Protein AF-A0A0L0UP18-F1 (afdb_monomer_lite)

Organism: NCBI:txid1165861

Sequence (176 aa):
MARGHYQLASKDLEEAISRFDPVMTKKNRSTLITRVFRLVRCYLALLDGPRARSALSKLGAQFSSDEPDSSEHKTLCSRVKFLIATEESIKHSRLTDRNWQMAFQSIQLMEREIIGWGPKFNLALLPGLWTCWKVESLAHLGKTVEAEEVLDQCSKSADFTMQYVLFITQTRFQLL

Secondary structure (DSSP, 8-state):
--HHHHHHHHHHHHHHHHT--SS--HHHHHHHHHHHHHHHHHHHHTT-HHHHHHHHHTTGGG--TTSTTHHHHHHHHHHHHHHHHHHHHHHHHHHTS--HHHHHHHHHHHHHHHHTTSS---TTS-TTTHHHHHHHHHHHTT-HHHHHHHHHHHHT-TT--HHHHHHHHHHHHHH-

Foldseek 3Di:
DDLVVLVVLLVVLVVVLVPQDPDDDPVSLVVLVVSLLSNLLSCVQLLNLVVSVVSLCSCPPSDDCPPPCVVVNVVSVVSSVLSVVLVVQLCCCVPPVVPLVSNLVSLVVNLVVSVPVPDDDPSLDRHDCSLVSNLVSCLSVVVNVVSVVSVVVQVPDPPRDPVVVVSVVVSVVVSD

pLDDT: mean 83.56, std 13.47, range [47.16, 97.69]

Structure (mmCIF, N/CA/C/O backbone):
data_AF-A0A0L0UP18-F1
#
_entry.id   AF-A0A0L0UP18-F1
#
loop_
_atom_site.group_PDB
_atom_site.id
_atom_site.type_symbol
_atom_site.label_atom_id
_atom_site.label_alt_id
_atom_site.label_comp_id
_atom_site.label_asym_id
_atom_site.label_entity_id
_atom_site.label_seq_id
_atom_site.pdbx_PDB_ins_code
_atom_site.Cartn_x
_atom_site.Cartn_y
_atom_site.Cartn_z
_atom_site.occupancy
_atom_site.B_iso_or_equiv
_atom_site.auth_seq_id
_atom_site.auth_comp_id
_atom_site.auth_asym_id
_atom_site.auth_atom_id
_atom_site.pdbx_PDB_model_num
ATOM 1 N N . MET A 1 1 ? -7.329 0.562 -12.241 1.00 57.19 1 MET A N 1
ATOM 2 C CA . MET A 1 1 ? -7.137 -0.902 -12.259 1.00 57.19 1 MET A CA 1
ATOM 3 C C . MET A 1 1 ? -7.648 -1.443 -10.938 1.00 57.19 1 MET A C 1
ATOM 5 O O . MET A 1 1 ? -7.425 -0.792 -9.927 1.00 57.19 1 MET A O 1
ATOM 9 N N . ALA A 1 2 ? -8.370 -2.562 -10.947 1.00 67.88 2 ALA A N 1
ATOM 10 C CA . ALA A 1 2 ? -8.762 -3.252 -9.716 1.00 67.88 2 ALA A CA 1
ATOM 11 C C . ALA A 1 2 ? -7.555 -3.956 -9.063 1.00 67.88 2 ALA A C 1
ATOM 13 O O . ALA A 1 2 ? -6.548 -4.214 -9.729 1.00 67.88 2 ALA A O 1
ATOM 14 N N . ARG A 1 3 ? -7.660 -4.280 -7.769 1.00 70.06 3 ARG A N 1
ATOM 15 C CA . ARG A 1 3 ? -6.595 -4.884 -6.946 1.00 70.06 3 ARG A CA 1
ATOM 16 C C . ARG A 1 3 ? -5.975 -6.136 -7.581 1.00 70.06 3 ARG A C 1
ATOM 18 O O . ARG A 1 3 ? -4.750 -6.235 -7.640 1.00 70.06 3 ARG A O 1
ATOM 25 N N . GLY A 1 4 ? -6.799 -7.036 -8.122 1.00 73.81 4 GLY A N 1
ATOM 26 C CA . GLY A 1 4 ? -6.336 -8.253 -8.801 1.00 73.81 4 GLY A C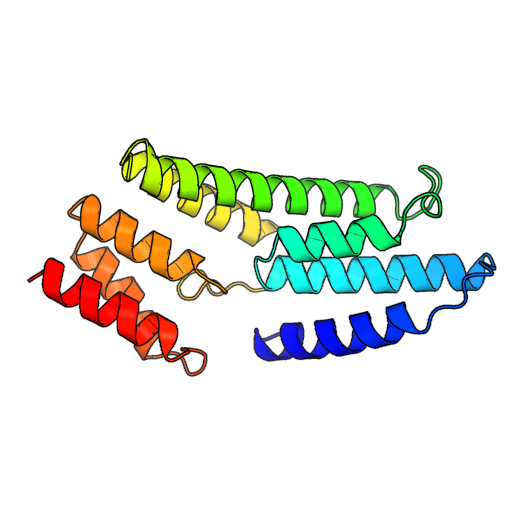A 1
ATOM 27 C C . GLY A 1 4 ? -5.418 -7.985 -10.002 1.00 73.81 4 GLY A C 1
ATOM 28 O O . GLY A 1 4 ? -4.446 -8.708 -10.214 1.00 73.81 4 GLY A O 1
ATOM 29 N N . HIS A 1 5 ? -5.633 -6.887 -10.735 1.00 82.81 5 HIS A N 1
ATOM 30 C CA . HIS A 1 5 ? -4.759 -6.515 -11.852 1.00 82.81 5 HIS A CA 1
ATOM 31 C C . HIS A 1 5 ? -3.377 -6.051 -11.383 1.00 82.81 5 HIS A C 1
ATOM 33 O O . HIS A 1 5 ? -2.390 -6.349 -12.047 1.00 82.81 5 HIS 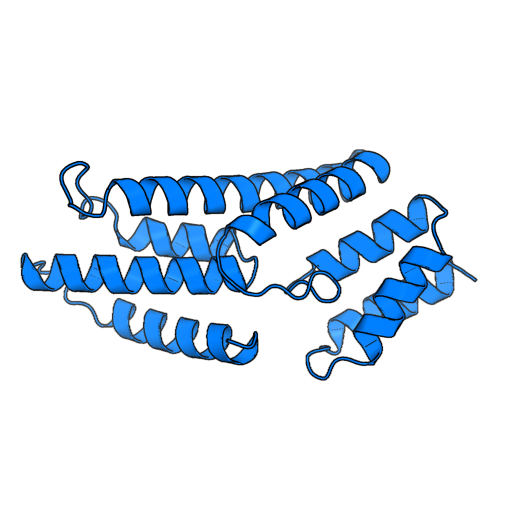A O 1
ATOM 39 N N . TYR A 1 6 ? -3.282 -5.365 -10.238 1.00 86.50 6 TYR A N 1
ATOM 40 C CA . TYR A 1 6 ? -1.985 -4.985 -9.669 1.00 86.50 6 TYR A CA 1
ATOM 41 C C . TYR A 1 6 ? -1.204 -6.200 -9.166 1.00 86.50 6 TYR A C 1
ATOM 43 O O . TYR A 1 6 ? 0.014 -6.243 -9.320 1.00 86.50 6 TYR A O 1
ATOM 51 N N . GLN A 1 7 ? -1.888 -7.204 -8.607 1.00 87.06 7 GLN A N 1
ATOM 52 C CA . GLN A 1 7 ? -1.247 -8.453 -8.190 1.00 87.06 7 GLN A CA 1
ATOM 53 C C . GLN A 1 7 ? -0.690 -9.223 -9.388 1.00 87.06 7 GLN A C 1
ATOM 55 O O . GLN A 1 7 ? 0.475 -9.615 -9.359 1.00 87.06 7 GLN A O 1
ATOM 60 N N . LEU A 1 8 ? -1.483 -9.397 -10.448 1.00 89.31 8 LEU A N 1
ATOM 61 C CA . LEU A 1 8 ? -1.020 -10.055 -11.670 1.00 89.31 8 LEU A CA 1
ATOM 62 C C . LEU A 1 8 ? 0.155 -9.291 -12.297 1.00 89.31 8 LEU A C 1
ATOM 64 O O . LEU A 1 8 ? 1.225 -9.861 -12.484 1.00 89.31 8 LEU A O 1
ATOM 68 N N . ALA A 1 9 ? 0.001 -7.977 -12.488 1.00 90.94 9 ALA A N 1
ATOM 69 C CA . ALA A 1 9 ? 1.050 -7.134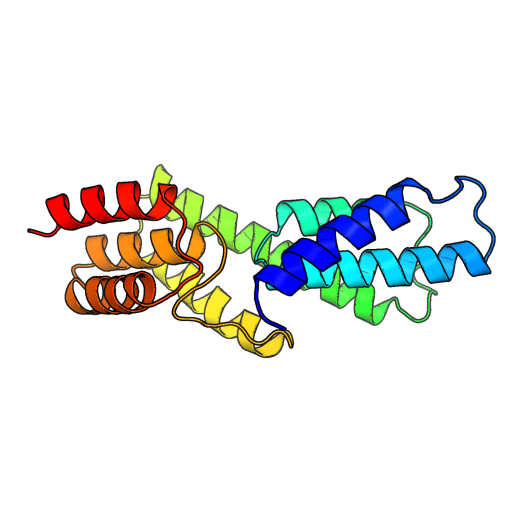 -13.054 1.00 90.94 9 ALA A CA 1
ATOM 70 C C . ALA A 1 9 ? 2.345 -7.165 -12.227 1.00 90.94 9 ALA A C 1
ATOM 72 O O . ALA A 1 9 ? 3.432 -7.158 -12.800 1.00 90.94 9 ALA A O 1
ATOM 73 N N . SER A 1 10 ? 2.255 -7.217 -10.890 1.00 93.31 10 SER A N 1
ATOM 74 C CA . SER A 1 10 ? 3.447 -7.336 -10.043 1.00 93.31 10 SER A CA 1
ATOM 75 C C . SER A 1 10 ? 4.208 -8.638 -10.293 1.00 93.31 10 SER A C 1
ATOM 77 O O . SER A 1 10 ? 5.427 -8.587 -10.422 1.00 93.31 10 SER A O 1
ATOM 79 N N . LYS A 1 11 ? 3.511 -9.771 -10.457 1.00 93.94 11 LYS A N 1
ATOM 80 C CA . LYS A 1 11 ? 4.141 -11.072 -10.737 1.00 93.94 11 LYS A CA 1
ATOM 81 C C . LYS A 1 11 ? 4.843 -11.075 -12.092 1.00 93.94 11 LYS A C 1
ATOM 83 O O . LYS A 1 11 ? 6.017 -11.429 -12.166 1.00 93.94 11 LYS A O 1
ATOM 88 N N . ASP A 1 12 ? 4.159 -10.595 -13.131 1.00 93.44 12 ASP A N 1
ATOM 89 C CA . ASP A 1 12 ? 4.722 -10.510 -14.483 1.00 93.44 12 ASP A CA 1
ATOM 90 C C . ASP A 1 12 ? 5.973 -9.616 -14.509 1.00 93.44 12 ASP A C 1
ATOM 92 O O . ASP A 1 12 ? 6.980 -9.930 -15.147 1.00 93.44 12 ASP A O 1
ATOM 96 N N . LEU A 1 13 ? 5.937 -8.492 -13.782 1.00 94.56 13 LEU A N 1
ATOM 97 C CA . LEU A 1 13 ? 7.074 -7.581 -13.665 1.00 94.56 13 LEU A CA 1
ATOM 98 C C . LEU A 1 13 ? 8.232 -8.196 -12.877 1.00 94.56 13 LEU A C 1
ATOM 100 O O . LEU A 1 13 ? 9.384 -8.004 -13.263 1.00 94.56 13 LEU A O 1
ATOM 104 N N . GLU A 1 14 ? 7.963 -8.927 -11.797 1.00 94.44 14 GLU A N 1
ATOM 105 C CA . GLU A 1 14 ? 8.999 -9.631 -11.039 1.00 94.44 14 GLU A CA 1
ATOM 106 C C . GLU A 1 14 ? 9.718 -10.670 -11.885 1.00 94.44 14 GLU A C 1
ATOM 108 O O . GLU A 1 14 ? 10.952 -10.681 -11.911 1.00 94.44 14 GLU A O 1
ATOM 113 N N . GLU A 1 15 ? 8.964 -11.478 -12.625 1.00 93.19 15 GLU A N 1
ATOM 114 C CA . GLU A 1 15 ? 9.519 -12.453 -13.553 1.00 93.19 15 GLU A CA 1
ATOM 115 C C . GLU A 1 15 ? 10.350 -11.756 -14.640 1.00 93.19 15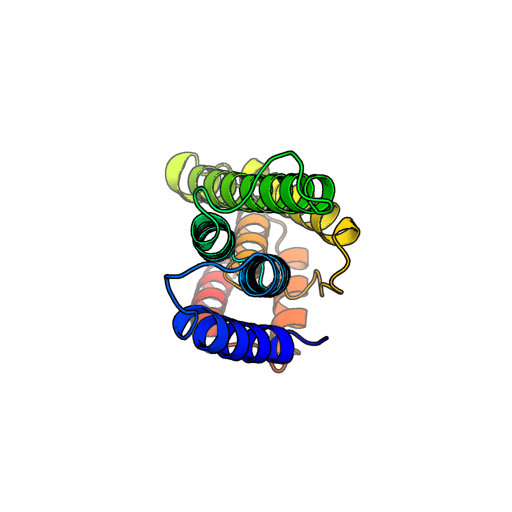 GLU A C 1
ATOM 117 O O . GLU A 1 15 ? 11.511 -12.106 -14.867 1.00 93.19 15 GLU A O 1
ATOM 122 N N . ALA A 1 16 ? 9.817 -10.695 -15.251 1.00 90.81 16 ALA A N 1
ATOM 123 C CA . ALA A 1 16 ? 10.516 -9.937 -16.283 1.00 90.81 16 ALA A CA 1
ATOM 124 C C . ALA A 1 16 ? 11.793 -9.234 -15.783 1.00 90.81 16 ALA A C 1
ATOM 126 O O . ALA A 1 16 ? 12.710 -9.010 -16.576 1.00 90.81 16 ALA A O 1
ATOM 127 N N . ILE A 1 17 ? 11.855 -8.851 -14.504 1.00 91.00 17 ILE A N 1
ATOM 128 C CA . ILE A 1 17 ? 13.049 -8.273 -13.867 1.00 91.00 17 ILE A CA 1
ATOM 129 C C . ILE A 1 17 ? 14.048 -9.371 -13.479 1.00 91.00 17 ILE A C 1
ATOM 131 O O . ILE A 1 17 ? 15.249 -9.149 -13.567 1.00 91.00 17 ILE A O 1
ATOM 135 N N . SER A 1 18 ? 13.589 -10.560 -13.081 1.00 88.00 18 SER A N 1
ATOM 136 C CA . SER A 1 18 ? 14.484 -11.674 -12.724 1.00 88.00 18 SER A CA 1
ATOM 137 C C . SER A 1 18 ? 15.307 -12.194 -13.908 1.00 88.00 18 SER A C 1
ATOM 139 O O . SER A 1 18 ? 16.421 -12.672 -13.728 1.00 88.00 18 SER A O 1
ATOM 141 N N . ARG A 1 19 ? 14.776 -12.055 -15.128 1.00 85.31 19 ARG A N 1
ATOM 142 C CA . ARG A 1 19 ? 15.408 -12.490 -16.383 1.00 85.31 19 ARG A CA 1
ATOM 143 C C . ARG A 1 19 ? 16.372 -11.456 -16.978 1.00 85.31 19 ARG A C 1
ATOM 145 O O . ARG A 1 19 ? 16.799 -11.607 -18.120 1.00 85.31 19 ARG A O 1
ATOM 152 N N . PHE A 1 20 ? 16.637 -10.360 -16.272 1.00 78.75 20 PHE A N 1
ATOM 153 C CA . PHE A 1 20 ? 17.453 -9.272 -16.794 1.00 78.75 20 PHE A CA 1
ATOM 154 C C . PHE A 1 20 ? 18.947 -9.620 -16.713 1.00 78.75 20 PHE A C 1
ATOM 156 O O . PHE A 1 20 ? 19.427 -10.053 -15.669 1.00 78.75 20 PHE A O 1
ATOM 163 N N . ASP A 1 21 ? 19.667 -9.441 -17.822 1.00 67.88 21 ASP A N 1
ATOM 164 C CA . ASP A 1 21 ? 21.096 -9.758 -17.935 1.00 67.88 21 ASP A CA 1
ATOM 165 C C . ASP A 1 21 ? 21.928 -8.874 -16.981 1.00 67.88 21 ASP A C 1
ATOM 167 O O . ASP A 1 21 ? 21.712 -7.660 -16.964 1.00 67.88 21 ASP A O 1
ATOM 171 N N . PRO A 1 22 ? 22.874 -9.419 -16.193 1.00 64.19 22 PRO A N 1
ATOM 172 C CA . PRO A 1 22 ? 23.792 -8.620 -15.377 1.00 64.19 22 PRO A CA 1
ATOM 173 C C . PRO A 1 22 ? 24.656 -7.631 -16.185 1.00 64.19 22 PRO A C 1
ATOM 175 O O . PRO A 1 22 ? 25.103 -6.623 -15.630 1.00 64.19 22 PRO A O 1
ATOM 178 N N . VAL A 1 23 ? 24.879 -7.858 -17.486 1.00 68.31 23 VAL A N 1
ATOM 179 C CA . VAL A 1 23 ? 25.634 -6.941 -18.353 1.00 68.31 23 VAL A CA 1
ATOM 180 C C . VAL A 1 23 ? 24.732 -5.793 -18.832 1.00 68.31 23 VAL A C 1
ATOM 182 O O . VAL A 1 23 ? 23.959 -5.892 -19.790 1.00 68.31 23 VAL A O 1
ATOM 185 N N . MET A 1 24 ? 24.828 -4.654 -18.143 1.00 69.38 24 MET A N 1
ATOM 186 C CA . MET A 1 24 ? 23.988 -3.477 -18.386 1.00 69.38 24 MET A CA 1
ATOM 187 C C . MET A 1 24 ? 24.455 -2.621 -19.566 1.00 69.38 24 MET A C 1
ATOM 189 O O . MET A 1 24 ? 25.340 -1.777 -19.447 1.00 69.38 24 MET A O 1
ATOM 193 N N . THR A 1 25 ? 23.765 -2.746 -20.701 1.00 76.56 25 THR A N 1
ATOM 194 C CA . THR A 1 25 ? 23.785 -1.707 -21.742 1.00 76.56 25 THR A CA 1
ATOM 195 C C . THR A 1 25 ? 22.908 -0.515 -21.333 1.00 76.56 25 THR A C 1
ATOM 197 O O . THR A 1 25 ? 21.947 -0.668 -20.576 1.00 76.56 25 THR A O 1
ATOM 200 N N . LYS A 1 26 ? 23.166 0.683 -21.880 1.00 73.56 26 LYS A N 1
ATOM 201 C CA . LYS A 1 26 ? 22.359 1.894 -21.603 1.00 73.56 26 LYS A CA 1
ATOM 202 C C . LYS A 1 26 ? 20.858 1.687 -21.883 1.00 73.56 26 LYS A C 1
ATOM 204 O O . LYS A 1 26 ? 20.013 2.155 -21.124 1.00 73.56 26 LYS A O 1
ATOM 209 N N . LYS A 1 27 ? 20.520 0.943 -22.946 1.00 76.00 27 LYS A N 1
ATOM 210 C CA . LYS A 1 27 ? 19.132 0.607 -23.318 1.00 76.00 27 LYS A CA 1
ATOM 211 C C . LYS A 1 27 ? 18.491 -0.377 -22.333 1.00 76.00 27 LYS A C 1
ATOM 213 O O . LYS A 1 27 ? 17.334 -0.198 -21.945 1.00 76.00 27 LYS A O 1
ATOM 218 N N . ASN A 1 28 ? 19.247 -1.386 -21.900 1.00 81.62 28 ASN A N 1
ATOM 219 C CA . ASN A 1 28 ? 18.783 -2.351 -20.906 1.00 81.62 28 ASN A CA 1
ATOM 220 C C . ASN A 1 28 ? 18.540 -1.649 -19.559 1.00 81.62 28 ASN A C 1
ATOM 222 O O . ASN A 1 28 ? 17.486 -1.843 -18.958 1.00 81.62 28 ASN A O 1
ATOM 226 N N . ARG A 1 29 ? 19.424 -0.730 -19.153 1.00 83.88 29 ARG A N 1
ATOM 227 C CA . ARG A 1 29 ? 19.287 0.055 -17.916 1.00 83.88 29 ARG A CA 1
ATOM 228 C C . ARG A 1 29 ? 17.986 0.858 -17.850 1.00 83.88 29 ARG A C 1
ATOM 230 O O . ARG A 1 29 ? 17.241 0.723 -16.886 1.00 83.88 29 ARG A O 1
ATOM 237 N N . SER A 1 30 ? 17.659 1.627 -18.890 1.00 86.06 30 SER A N 1
ATOM 238 C CA . SER A 1 30 ? 16.401 2.398 -18.940 1.00 86.06 30 SER A CA 1
ATOM 239 C C . SER A 1 30 ? 15.156 1.495 -18.871 1.00 86.06 30 SER A C 1
ATOM 241 O O . SER A 1 30 ? 14.185 1.794 -18.169 1.00 86.06 30 SER A O 1
ATOM 243 N N . THR A 1 31 ? 15.206 0.335 -19.533 1.00 88.75 31 THR A N 1
ATOM 244 C CA . THR A 1 31 ? 14.120 -0.655 -19.483 1.00 88.75 31 THR A CA 1
ATOM 245 C C . THR A 1 31 ? 13.961 -1.243 -18.078 1.00 88.75 31 THR A C 1
ATOM 247 O O . THR A 1 31 ? 12.833 -1.393 -17.604 1.00 88.75 31 THR A O 1
ATOM 250 N N . LEU A 1 32 ? 15.069 -1.542 -17.392 1.00 89.06 32 LEU A N 1
ATOM 251 C CA . LEU A 1 32 ? 15.061 -2.010 -16.007 1.00 89.06 32 LEU A CA 1
ATOM 252 C C . LEU A 1 32 ? 14.455 -0.962 -15.069 1.00 89.06 32 LEU A C 1
ATOM 254 O O . LEU A 1 32 ? 13.542 -1.298 -14.320 1.00 89.06 32 LEU A O 1
ATOM 258 N N . ILE A 1 33 ? 14.899 0.298 -15.159 1.00 90.44 33 ILE A N 1
ATOM 259 C CA . ILE A 1 33 ? 14.371 1.423 -14.365 1.00 90.44 33 ILE A CA 1
ATOM 260 C C . ILE A 1 33 ? 12.855 1.518 -14.529 1.00 90.44 33 ILE A C 1
ATOM 262 O O . ILE A 1 33 ? 12.112 1.461 -13.549 1.00 90.44 33 ILE A O 1
ATOM 266 N N . THR A 1 34 ? 12.387 1.538 -15.778 1.00 91.44 34 THR A N 1
ATOM 267 C CA . THR A 1 34 ? 10.956 1.604 -16.094 1.00 91.44 34 THR A CA 1
ATOM 268 C C . THR A 1 34 ? 10.182 0.434 -15.476 1.00 91.44 34 THR A C 1
ATOM 270 O O . THR A 1 34 ? 9.114 0.627 -14.890 1.00 91.44 34 THR A O 1
ATOM 273 N N . ARG A 1 35 ? 10.698 -0.797 -15.593 1.00 93.38 35 ARG A N 1
ATOM 274 C CA . ARG A 1 35 ? 10.047 -1.995 -15.033 1.00 93.38 35 ARG A CA 1
ATOM 275 C C . ARG A 1 35 ? 10.016 -1.961 -13.510 1.00 93.38 35 ARG A C 1
ATOM 277 O O . ARG A 1 35 ? 8.967 -2.239 -12.931 1.00 93.38 35 ARG A O 1
ATOM 284 N N . VAL A 1 36 ? 11.115 -1.577 -12.864 1.00 94.56 36 VAL A N 1
ATOM 285 C CA . VAL A 1 36 ? 11.175 -1.443 -11.404 1.00 94.56 36 VAL A CA 1
ATOM 286 C C . VAL A 1 36 ? 10.197 -0.375 -10.927 1.00 94.56 36 VAL A C 1
ATOM 288 O O . VAL A 1 36 ? 9.425 -0.636 -10.012 1.00 94.56 36 VAL A O 1
ATOM 291 N N . PHE A 1 37 ? 10.134 0.792 -11.568 1.00 94.69 37 PHE A N 1
ATOM 292 C CA . PHE A 1 37 ? 9.200 1.848 -11.169 1.00 94.69 37 PHE A CA 1
ATOM 293 C C . PHE A 1 37 ? 7.740 1.432 -11.329 1.00 94.69 37 PHE A C 1
ATOM 295 O O . PHE A 1 37 ? 6.902 1.762 -10.487 1.00 94.69 37 PHE A O 1
ATOM 302 N N . ARG A 1 38 ? 7.415 0.663 -12.372 1.00 94.25 38 ARG A N 1
ATOM 303 C CA . ARG A 1 38 ? 6.085 0.054 -12.518 1.00 94.25 38 ARG A CA 1
ATOM 304 C C . ARG A 1 38 ? 5.803 -0.961 -11.412 1.00 94.25 38 ARG A C 1
ATOM 306 O O . ARG A 1 38 ? 4.704 -0.948 -10.861 1.00 94.25 38 ARG A O 1
ATOM 313 N N . LEU A 1 39 ? 6.784 -1.786 -11.047 1.00 95.88 39 LEU A N 1
ATOM 314 C CA . LEU A 1 39 ? 6.641 -2.767 -9.970 1.00 95.88 39 LEU A CA 1
ATOM 315 C C . LEU A 1 39 ? 6.413 -2.077 -8.619 1.00 95.88 39 LEU A C 1
ATOM 317 O O . LEU A 1 39 ? 5.490 -2.431 -7.890 1.00 95.88 39 LEU A O 1
ATOM 321 N N . VAL A 1 40 ? 7.189 -1.034 -8.318 1.00 96.06 40 VAL A N 1
ATOM 322 C CA . VAL A 1 40 ? 7.035 -0.227 -7.100 1.00 96.06 40 VAL A CA 1
ATOM 323 C C . VAL A 1 40 ? 5.648 0.408 -7.045 1.00 96.06 40 VAL A C 1
ATOM 325 O O . VAL A 1 40 ? 4.997 0.344 -6.008 1.00 96.06 40 VAL A O 1
ATOM 328 N N . ARG A 1 41 ? 5.139 0.955 -8.156 1.00 94.00 41 ARG A N 1
ATOM 329 C CA . ARG A 1 41 ? 3.761 1.472 -8.218 1.00 94.00 41 ARG A CA 1
ATOM 330 C C . ARG A 1 41 ? 2.710 0.393 -7.968 1.00 94.00 41 ARG A C 1
ATOM 332 O O . ARG A 1 41 ? 1.721 0.686 -7.303 1.00 94.00 41 ARG A O 1
ATOM 339 N N . CYS A 1 42 ? 2.912 -0.830 -8.466 1.00 93.75 42 CYS A N 1
ATOM 340 C CA . CYS A 1 42 ? 2.018 -1.949 -8.156 1.00 93.75 42 CYS A CA 1
ATOM 341 C C . CYS A 1 42 ? 2.020 -2.231 -6.651 1.00 93.75 42 CYS A C 1
ATOM 343 O O . CYS A 1 42 ? 0.954 -2.346 -6.056 1.00 93.75 42 CYS A O 1
ATOM 345 N N . TYR A 1 43 ? 3.191 -2.253 -6.014 1.00 95.12 43 TYR A N 1
ATOM 346 C CA . TYR A 1 43 ? 3.280 -2.459 -4.571 1.00 95.12 43 TYR A CA 1
ATOM 347 C C . TYR A 1 43 ? 2.715 -1.310 -3.738 1.00 95.12 43 TYR A C 1
ATOM 349 O O . TYR A 1 43 ? 2.025 -1.573 -2.759 1.00 95.12 43 TYR A O 1
ATOM 357 N N . LEU A 1 44 ? 2.882 -0.057 -4.163 1.00 93.56 44 LEU A N 1
ATOM 358 C CA . LEU A 1 44 ? 2.205 1.082 -3.536 1.00 93.56 44 LEU A CA 1
ATOM 359 C C . LEU A 1 44 ? 0.678 0.992 -3.690 1.00 93.56 44 LEU A C 1
ATOM 361 O O . LEU A 1 44 ? -0.041 1.274 -2.740 1.00 93.56 44 LEU A O 1
ATOM 365 N N . ALA A 1 45 ? 0.167 0.546 -4.842 1.00 90.69 45 ALA A N 1
ATOM 366 C CA . ALA A 1 45 ? -1.268 0.305 -5.035 1.00 90.69 45 ALA A CA 1
ATOM 367 C C . ALA A 1 45 ? -1.802 -0.859 -4.178 1.00 90.69 45 ALA A C 1
ATOM 369 O O . ALA A 1 45 ? -2.986 -0.904 -3.853 1.00 90.69 45 ALA A O 1
ATOM 370 N N . LEU A 1 46 ? -0.927 -1.791 -3.798 1.00 90.88 46 LEU A N 1
ATOM 371 C CA . LEU A 1 46 ? -1.219 -2.896 -2.885 1.00 90.88 46 LEU A CA 1
ATOM 372 C C . LEU A 1 46 ? -0.916 -2.561 -1.417 1.00 90.88 46 LEU A C 1
ATOM 374 O O . LEU A 1 46 ? -1.040 -3.448 -0.577 1.00 90.88 46 LEU A O 1
ATOM 378 N N . LEU A 1 47 ? -0.524 -1.315 -1.119 1.00 92.88 47 LEU A N 1
ATOM 379 C CA . LEU A 1 47 ? -0.070 -0.856 0.197 1.00 92.88 47 LEU A CA 1
ATOM 380 C C . LEU A 1 47 ? 0.970 -1.789 0.842 1.00 92.88 47 LEU A C 1
ATOM 382 O O . LEU A 1 47 ? 0.935 -2.043 2.045 1.00 92.88 47 LEU A O 1
ATOM 386 N N . ASP A 1 48 ? 1.915 -2.271 0.034 1.00 93.56 48 ASP A N 1
ATOM 387 C CA . ASP A 1 48 ? 3.001 -3.146 0.466 1.00 93.56 48 ASP A CA 1
ATOM 388 C C . ASP A 1 48 ? 4.353 -2.419 0.433 1.00 93.56 48 ASP A C 1
ATOM 390 O O . ASP A 1 48 ? 5.104 -2.460 -0.549 1.00 93.56 48 ASP A O 1
ATOM 394 N N . GLY A 1 49 ? 4.651 -1.714 1.524 1.00 95.06 49 GLY A N 1
ATOM 395 C CA . GLY A 1 49 ? 5.897 -0.965 1.693 1.00 95.06 49 GLY A CA 1
ATOM 396 C C . GLY A 1 49 ? 7.154 -1.841 1.610 1.00 95.06 49 GLY A C 1
ATOM 397 O O . GLY A 1 49 ? 8.068 -1.504 0.849 1.00 95.06 49 GLY A O 1
ATOM 398 N N . PRO A 1 50 ? 7.232 -2.976 2.331 1.00 95.62 50 PRO A N 1
ATOM 399 C CA . PRO A 1 50 ? 8.404 -3.847 2.308 1.00 95.62 50 PRO A CA 1
ATOM 400 C C . PRO A 1 50 ? 8.755 -4.381 0.914 1.00 95.62 50 PRO A C 1
ATOM 402 O O . PRO A 1 50 ? 9.923 -4.298 0.512 1.00 95.62 50 PRO A O 1
ATOM 405 N N . ARG A 1 51 ? 7.774 -4.874 0.143 1.00 96.12 51 ARG A N 1
ATOM 406 C CA . ARG A 1 51 ? 8.029 -5.339 -1.231 1.00 96.12 51 ARG A CA 1
ATOM 407 C C . ARG A 1 51 ? 8.374 -4.190 -2.167 1.00 96.12 51 ARG A C 1
ATOM 409 O O . ARG A 1 51 ? 9.277 -4.338 -2.990 1.00 96.12 51 ARG A O 1
ATOM 416 N N . ALA A 1 52 ? 7.754 -3.021 -2.002 1.00 96.12 52 ALA A N 1
ATOM 417 C CA . ALA A 1 52 ? 8.125 -1.826 -2.757 1.00 96.12 52 ALA A CA 1
ATOM 418 C C . ALA A 1 52 ? 9.586 -1.404 -2.503 1.00 96.12 52 ALA A C 1
ATOM 420 O O . ALA A 1 52 ? 10.318 -1.101 -3.447 1.00 96.12 52 ALA A O 1
ATOM 421 N N . ARG A 1 53 ? 10.048 -1.454 -1.246 1.00 96.62 53 ARG A N 1
ATOM 422 C CA . ARG A 1 53 ? 11.451 -1.194 -0.880 1.00 96.62 53 ARG A CA 1
ATOM 423 C C . ARG A 1 53 ? 12.398 -2.216 -1.500 1.00 96.62 53 ARG A C 1
ATOM 425 O O . ARG A 1 53 ? 13.424 -1.834 -2.058 1.00 96.62 53 ARG A O 1
ATOM 432 N N . SER A 1 54 ? 12.048 -3.501 -1.433 1.00 95.75 54 SER A N 1
ATOM 433 C CA . SER A 1 54 ? 12.835 -4.561 -2.070 1.00 95.75 54 SER A CA 1
ATOM 434 C C . SER A 1 54 ? 12.926 -4.350 -3.585 1.00 95.75 54 SER A C 1
ATOM 436 O O . SER A 1 54 ? 14.014 -4.422 -4.150 1.00 95.75 54 SER A O 1
ATOM 438 N N . ALA A 1 55 ? 11.828 -3.975 -4.246 1.00 95.31 55 ALA A N 1
ATOM 439 C CA . ALA A 1 55 ? 11.840 -3.648 -5.667 1.00 95.31 55 ALA A CA 1
ATOM 440 C C . ALA A 1 55 ? 12.776 -2.467 -5.988 1.00 95.31 55 ALA A C 1
ATOM 442 O O . ALA A 1 55 ? 13.579 -2.588 -6.910 1.00 95.31 55 ALA A O 1
ATOM 443 N N . LEU A 1 56 ? 12.744 -1.376 -5.209 1.00 93.88 56 LEU A N 1
ATOM 444 C CA . LEU A 1 56 ? 13.670 -0.243 -5.379 1.00 93.88 56 LEU A CA 1
ATOM 445 C C . LEU A 1 56 ? 15.140 -0.662 -5.236 1.00 93.88 56 LEU A C 1
ATOM 447 O O . LEU A 1 56 ? 15.978 -0.223 -6.021 1.00 93.88 56 LEU A O 1
ATOM 451 N N . SER A 1 57 ? 15.460 -1.555 -4.292 1.00 91.12 57 SER A N 1
ATOM 452 C CA . SER A 1 57 ? 16.843 -2.026 -4.107 1.00 91.12 57 SER A CA 1
ATOM 453 C C . SER A 1 57 ? 17.414 -2.779 -5.313 1.00 91.12 57 SER A C 1
ATOM 455 O O . SER A 1 57 ? 18.633 -2.827 -5.458 1.00 91.12 57 SER A O 1
ATOM 457 N N . LYS A 1 58 ? 16.566 -3.286 -6.225 1.00 88.56 58 LYS A N 1
ATOM 458 C CA . LYS A 1 58 ? 17.014 -3.944 -7.466 1.00 88.56 58 LYS A CA 1
ATOM 459 C C . LYS A 1 58 ? 17.722 -2.987 -8.427 1.00 88.56 58 LYS A C 1
ATOM 461 O O . LYS A 1 58 ? 18.419 -3.448 -9.324 1.00 88.56 58 LYS A O 1
ATOM 466 N N . LEU A 1 59 ? 17.559 -1.674 -8.253 1.00 87.19 59 LEU A N 1
ATOM 467 C CA . LEU A 1 59 ? 18.304 -0.687 -9.032 1.00 87.19 59 LEU A CA 1
ATOM 468 C C . LEU A 1 59 ? 19.750 -0.540 -8.549 1.00 87.19 59 LEU A C 1
ATOM 470 O O . LEU A 1 59 ? 20.631 -0.318 -9.372 1.00 87.19 59 LEU A O 1
ATOM 474 N N . GLY A 1 60 ? 20.019 -0.704 -7.249 1.00 78.56 60 GLY A N 1
ATOM 475 C CA . GLY A 1 60 ? 21.370 -0.616 -6.683 1.00 78.56 60 GLY A CA 1
ATOM 476 C C . GLY A 1 60 ? 22.168 0.594 -7.194 1.00 78.56 60 GLY A C 1
ATOM 477 O O . GLY A 1 60 ? 21.647 1.702 -7.290 1.00 78.56 60 GLY A O 1
ATOM 478 N N . ALA A 1 61 ? 23.429 0.362 -7.571 1.00 70.94 61 ALA A N 1
ATOM 479 C CA . ALA A 1 61 ? 24.311 1.375 -8.163 1.00 70.94 61 ALA A CA 1
ATOM 480 C C . ALA A 1 61 ? 23.977 1.730 -9.630 1.00 70.94 61 ALA A C 1
ATOM 482 O O . ALA A 1 61 ? 24.622 2.598 -10.212 1.00 70.94 61 ALA A O 1
ATOM 483 N N . GLN A 1 62 ? 22.994 1.066 -10.250 1.00 69.88 62 GLN A N 1
ATOM 484 C CA . GLN A 1 62 ? 22.617 1.307 -11.648 1.00 69.88 62 GLN A CA 1
ATOM 485 C C . GLN A 1 62 ? 21.782 2.579 -11.822 1.00 69.88 62 GLN A C 1
ATOM 487 O O . GLN A 1 62 ? 21.593 3.032 -12.949 1.00 69.88 62 GLN A O 1
ATOM 492 N N . PHE A 1 63 ? 21.266 3.157 -10.736 1.00 76.81 63 PHE A N 1
ATOM 493 C CA . PHE A 1 63 ? 20.508 4.401 -10.783 1.00 76.81 63 PHE A CA 1
ATOM 494 C C . PHE A 1 63 ? 21.400 5.587 -10.408 1.00 76.81 63 PHE A C 1
ATOM 496 O O . PHE A 1 63 ? 21.831 5.705 -9.263 1.00 76.81 63 PHE A O 1
ATOM 503 N N . SER A 1 64 ? 21.666 6.470 -11.373 1.00 74.00 64 SER A N 1
ATOM 504 C CA . SER A 1 64 ? 22.367 7.737 -11.132 1.00 74.00 64 SER A CA 1
ATOM 505 C C . SER A 1 64 ? 21.372 8.861 -10.837 1.00 74.00 64 SER A C 1
ATOM 507 O O . SER A 1 64 ? 20.251 8.862 -11.346 1.00 74.00 64 SER A O 1
ATOM 509 N N . SER A 1 65 ? 21.799 9.862 -10.062 1.00 70.19 65 SER A N 1
ATOM 510 C CA . SER A 1 65 ? 21.044 11.103 -9.845 1.00 70.19 65 SER A CA 1
ATOM 511 C C . SER A 1 65 ? 20.746 11.869 -11.132 1.00 70.19 65 SER A C 1
ATOM 513 O O . SER A 1 65 ? 19.795 12.652 -11.142 1.00 70.19 65 SER A O 1
ATOM 515 N N . ASP A 1 66 ? 21.537 11.620 -12.177 1.00 72.94 66 ASP A N 1
ATOM 516 C CA . ASP A 1 66 ? 21.475 12.301 -13.473 1.00 72.94 66 ASP A CA 1
ATOM 517 C C . ASP A 1 66 ? 20.537 11.595 -14.465 1.00 72.94 66 ASP A C 1
ATOM 519 O O . ASP A 1 66 ? 20.376 12.041 -15.601 1.00 72.94 66 ASP A O 1
ATOM 523 N N . GLU A 1 67 ? 19.918 10.479 -14.060 1.00 77.12 67 GLU A N 1
ATOM 524 C CA . GLU A 1 67 ? 18.870 9.843 -14.855 1.00 77.12 67 GLU A CA 1
ATOM 525 C C . GLU A 1 67 ? 17.654 10.785 -14.966 1.00 77.12 67 GLU A C 1
ATOM 527 O O . GLU A 1 67 ? 17.269 11.422 -13.978 1.00 77.12 67 GLU A O 1
ATOM 532 N N . PRO A 1 68 ? 16.994 10.855 -16.138 1.00 76.81 68 PRO A N 1
ATOM 533 C CA . PRO A 1 68 ? 15.831 11.723 -16.345 1.00 76.81 68 PRO A CA 1
ATOM 534 C C . PRO A 1 68 ? 14.694 11.420 -15.358 1.00 76.81 68 PRO A C 1
ATOM 536 O O . PRO A 1 68 ? 13.933 12.313 -14.990 1.00 76.81 68 PRO A O 1
ATOM 539 N N . ASP A 1 69 ? 14.632 10.185 -14.855 1.00 83.12 69 ASP A N 1
ATOM 540 C CA . ASP A 1 69 ? 13.598 9.728 -13.932 1.00 83.12 69 ASP A CA 1
ATOM 541 C C . ASP A 1 69 ? 13.972 9.928 -12.442 1.00 83.12 69 ASP A C 1
ATOM 543 O O . ASP A 1 69 ? 13.344 9.365 -11.544 1.00 83.12 69 ASP A O 1
ATOM 547 N N . SER A 1 70 ? 15.002 10.730 -12.143 1.00 85.75 70 SER A N 1
ATOM 548 C CA . SER A 1 70 ? 15.483 11.027 -10.779 1.00 85.75 70 SER A CA 1
ATOM 549 C C . SER A 1 70 ? 14.412 11.650 -9.874 1.00 85.75 70 SER A C 1
ATOM 551 O O . SER A 1 70 ? 14.325 11.323 -8.685 1.00 85.75 70 SER A O 1
ATOM 553 N N . SER A 1 71 ? 13.545 12.507 -10.421 1.00 89.25 71 SER A N 1
ATOM 554 C CA . SER A 1 71 ? 12.411 13.083 -9.683 1.00 89.25 71 SER A CA 1
ATOM 555 C C . SER A 1 71 ? 11.391 12.010 -9.297 1.00 89.25 71 SER A C 1
ATOM 557 O O . SER A 1 71 ? 11.004 11.913 -8.132 1.00 89.25 71 SER A O 1
ATOM 559 N N . GLU A 1 72 ? 11.027 11.148 -10.246 1.00 91.81 72 GLU A N 1
ATOM 560 C CA . GLU A 1 72 ? 10.125 10.024 -10.022 1.00 91.81 72 GLU A CA 1
ATOM 561 C C . GLU A 1 72 ? 10.695 9.049 -8.989 1.00 91.81 72 GLU A C 1
ATOM 563 O O . GLU A 1 72 ? 9.989 8.648 -8.063 1.00 91.81 72 GLU A O 1
ATOM 568 N N . HIS A 1 73 ? 11.986 8.728 -9.083 1.00 92.19 73 HIS A N 1
ATOM 569 C CA . HIS A 1 73 ? 12.672 7.895 -8.102 1.00 92.19 73 HIS A CA 1
ATOM 570 C C . HIS A 1 73 ? 12.554 8.457 -6.685 1.00 92.19 73 HIS A C 1
ATOM 572 O O . HIS A 1 73 ? 12.212 7.723 -5.755 1.00 92.19 73 HIS A O 1
ATOM 578 N N . LYS A 1 74 ? 12.800 9.765 -6.514 1.00 92.94 74 LYS A N 1
ATOM 579 C CA . LYS A 1 74 ? 12.671 10.449 -5.219 1.00 92.94 74 LYS A CA 1
ATOM 580 C C . LYS A 1 74 ? 11.242 10.354 -4.687 1.00 92.94 74 LYS A C 1
ATOM 582 O O . LYS A 1 74 ? 11.065 10.033 -3.512 1.00 92.94 74 LYS A O 1
ATOM 587 N N . THR A 1 75 ? 10.238 10.566 -5.539 1.00 94.81 75 THR A N 1
ATOM 588 C CA . THR A 1 75 ? 8.822 10.427 -5.170 1.00 94.81 75 THR A CA 1
ATOM 589 C C . THR A 1 75 ? 8.461 8.994 -4.779 1.00 94.81 75 THR A C 1
ATOM 591 O O . THR A 1 75 ? 7.758 8.780 -3.794 1.00 94.81 75 THR A O 1
ATOM 594 N N . LEU A 1 76 ? 8.937 7.987 -5.512 1.00 95.31 76 LEU A N 1
ATOM 595 C CA . LEU A 1 76 ? 8.693 6.587 -5.164 1.00 95.31 76 LEU A CA 1
ATOM 596 C C . LEU A 1 76 ? 9.371 6.228 -3.837 1.00 95.31 76 LEU A C 1
ATOM 598 O O . LEU A 1 76 ? 8.738 5.627 -2.971 1.00 95.31 76 LEU A O 1
ATOM 602 N N . CYS A 1 77 ? 10.615 6.661 -3.631 1.00 94.88 77 CYS A N 1
ATOM 603 C CA . CYS A 1 77 ? 11.334 6.463 -2.375 1.00 94.88 77 CYS A CA 1
ATOM 604 C C . CYS A 1 77 ? 10.611 7.097 -1.181 1.00 94.88 77 CYS A C 1
ATOM 606 O O . CYS A 1 77 ? 10.514 6.463 -0.131 1.00 94.88 77 CYS A O 1
ATOM 608 N N . SER A 1 78 ? 10.106 8.329 -1.314 1.00 96.44 78 SER A N 1
ATOM 609 C CA . SER A 1 78 ? 9.400 9.006 -0.220 1.00 96.44 78 SER A CA 1
ATOM 610 C C . SER A 1 78 ? 8.091 8.305 0.134 1.00 96.44 78 SER A C 1
ATOM 612 O O . SER A 1 78 ? 7.845 8.058 1.312 1.00 96.44 78 SER A O 1
ATOM 614 N N . ARG A 1 79 ? 7.301 7.888 -0.864 1.00 97.00 79 ARG A N 1
ATOM 615 C CA . ARG A 1 79 ? 6.053 7.133 -0.652 1.00 97.00 79 ARG A CA 1
ATOM 616 C C . ARG A 1 79 ? 6.295 5.783 0.017 1.00 97.00 79 ARG A C 1
ATOM 618 O O . ARG A 1 79 ? 5.572 5.420 0.939 1.00 97.00 79 ARG A O 1
ATOM 625 N N . VAL A 1 80 ? 7.334 5.057 -0.403 1.00 97.50 80 VAL A N 1
ATOM 626 C CA . VAL A 1 80 ? 7.717 3.780 0.223 1.00 97.50 80 VAL A CA 1
ATOM 627 C C . VAL A 1 80 ? 8.151 3.983 1.675 1.00 97.50 80 VAL A C 1
ATOM 629 O O . VAL A 1 80 ? 7.706 3.242 2.547 1.00 97.50 80 VAL A O 1
ATOM 632 N N . LYS A 1 81 ? 8.984 4.996 1.952 1.00 97.69 81 LYS A N 1
ATOM 633 C CA . LYS A 1 81 ? 9.405 5.332 3.323 1.00 97.69 81 LYS A CA 1
ATOM 634 C C . LYS A 1 81 ? 8.218 5.705 4.204 1.00 97.69 81 LYS A C 1
ATOM 636 O O . LYS A 1 81 ? 8.128 5.198 5.315 1.00 97.69 81 LYS A O 1
ATOM 641 N N . PHE A 1 82 ? 7.321 6.549 3.696 1.00 97.44 82 PHE A N 1
ATOM 642 C CA . PHE A 1 82 ? 6.100 6.937 4.393 1.00 97.44 82 PHE A CA 1
ATOM 643 C C . PHE A 1 82 ? 5.273 5.705 4.766 1.00 97.44 82 PHE A C 1
ATOM 645 O O . PHE A 1 82 ? 4.991 5.498 5.938 1.00 97.44 82 PHE A O 1
ATOM 652 N N . LEU A 1 83 ? 4.976 4.839 3.793 1.00 95.88 83 LEU A N 1
ATOM 653 C CA . LEU A 1 83 ? 4.145 3.659 4.015 1.00 95.88 83 LEU A CA 1
ATOM 654 C C . LEU A 1 83 ? 4.730 2.713 5.077 1.00 95.88 83 LEU A C 1
ATOM 656 O O . LEU A 1 83 ? 3.996 2.247 5.945 1.00 95.88 83 LEU A O 1
ATOM 660 N N . ILE A 1 84 ? 6.044 2.465 5.030 1.00 97.06 84 ILE A N 1
ATOM 661 C CA . ILE A 1 84 ? 6.740 1.631 6.024 1.00 97.06 84 ILE A CA 1
ATOM 662 C C . ILE A 1 84 ? 6.680 2.278 7.411 1.00 97.06 84 ILE A C 1
ATOM 664 O O . ILE A 1 84 ? 6.301 1.612 8.369 1.00 97.06 84 ILE A O 1
ATOM 668 N N . ALA A 1 85 ? 7.007 3.568 7.517 1.00 97.31 85 ALA A N 1
ATOM 669 C CA . ALA A 1 85 ? 7.002 4.275 8.796 1.00 97.31 85 ALA A CA 1
ATOM 670 C C . ALA A 1 85 ? 5.599 4.314 9.421 1.00 97.31 85 ALA A C 1
ATOM 672 O O . ALA A 1 85 ? 5.448 4.122 10.626 1.00 97.31 85 ALA A O 1
ATOM 673 N N . THR A 1 86 ? 4.558 4.513 8.608 1.00 96.75 86 THR A N 1
ATOM 674 C CA . THR A 1 86 ? 3.170 4.468 9.076 1.00 96.75 86 THR A CA 1
ATOM 675 C C . THR A 1 86 ? 2.779 3.065 9.539 1.00 96.75 86 THR A C 1
ATOM 677 O O . THR A 1 86 ? 2.179 2.928 10.602 1.00 96.75 86 THR A O 1
ATOM 680 N N . GLU A 1 87 ? 3.144 2.017 8.794 1.00 95.38 87 GLU A N 1
ATOM 681 C CA . GLU A 1 87 ? 2.885 0.630 9.196 1.00 95.38 87 GLU A CA 1
ATOM 682 C C . GLU A 1 87 ? 3.569 0.288 10.532 1.00 95.38 87 GLU A C 1
ATOM 684 O O . GLU A 1 87 ? 2.950 -0.304 11.420 1.00 95.38 87 GLU A O 1
ATOM 689 N N . GLU A 1 88 ? 4.832 0.683 10.697 1.00 95.19 88 GLU A N 1
ATOM 690 C CA . GLU A 1 88 ? 5.599 0.493 11.932 1.00 95.19 88 GLU A CA 1
ATOM 691 C C . GLU A 1 88 ? 4.989 1.268 13.104 1.00 95.19 88 GLU A C 1
ATOM 693 O O . GLU A 1 88 ? 4.818 0.699 14.183 1.00 95.19 88 GLU A O 1
ATOM 698 N N . SER A 1 89 ? 4.585 2.523 12.887 1.00 95.19 89 SER A N 1
ATOM 699 C CA . SER A 1 89 ? 3.922 3.344 13.904 1.00 95.19 89 SER A CA 1
ATOM 700 C C . SER A 1 89 ? 2.606 2.720 14.366 1.00 95.19 89 SER A C 1
ATOM 702 O O . SER A 1 89 ? 2.386 2.591 15.569 1.00 95.19 89 SER A O 1
ATOM 704 N N . ILE A 1 90 ? 1.769 2.241 13.440 1.00 94.56 90 ILE A N 1
ATOM 705 C CA . ILE A 1 90 ? 0.513 1.557 13.776 1.00 94.56 90 ILE A CA 1
ATOM 706 C C . ILE A 1 90 ? 0.789 0.292 14.586 1.00 94.56 90 ILE A C 1
ATOM 708 O O . ILE A 1 90 ? 0.140 0.062 15.607 1.00 94.56 90 ILE A O 1
ATOM 712 N N . LYS A 1 91 ? 1.750 -0.537 14.160 1.00 93.81 91 LYS A N 1
ATOM 713 C CA . LYS A 1 91 ? 2.119 -1.755 14.895 1.00 93.81 91 LYS A CA 1
ATOM 714 C C . LYS A 1 91 ? 2.611 -1.429 16.301 1.00 93.81 91 LYS A C 1
ATOM 716 O O . LYS A 1 91 ? 2.162 -2.075 17.241 1.00 93.81 91 LYS A O 1
ATOM 721 N N . HIS A 1 92 ? 3.480 -0.433 16.450 1.00 93.38 92 HIS A N 1
ATOM 722 C CA . HIS A 1 92 ? 4.010 -0.030 17.749 1.00 93.38 92 HIS A CA 1
ATOM 723 C C . HIS A 1 92 ? 2.905 0.487 18.676 1.00 93.38 92 HIS A C 1
ATOM 725 O O . HIS A 1 92 ? 2.758 -0.008 19.792 1.00 93.38 92 HIS A O 1
ATOM 731 N N . SER A 1 93 ? 2.057 1.397 18.189 1.00 93.94 93 SER A N 1
ATOM 732 C CA . SER A 1 93 ? 0.953 1.941 18.981 1.00 93.94 93 SER A CA 1
ATOM 733 C C . SER A 1 93 ? -0.064 0.871 19.386 1.00 93.94 93 SER A C 1
ATOM 735 O O . SER A 1 93 ? -0.559 0.909 20.508 1.00 93.94 93 SER A O 1
ATOM 737 N N . ARG A 1 94 ? -0.357 -0.107 18.516 1.00 92.88 94 ARG A N 1
ATOM 738 C CA . ARG A 1 94 ? -1.286 -1.213 18.818 1.00 92.88 94 ARG A CA 1
ATOM 739 C C . ARG A 1 94 ? -0.698 -2.228 19.799 1.00 92.88 94 ARG A C 1
ATOM 741 O O . ARG A 1 94 ? -1.371 -2.626 20.745 1.00 92.88 94 ARG A O 1
ATOM 748 N N . LEU A 1 95 ? 0.536 -2.672 19.562 1.00 90.44 95 LEU A N 1
ATOM 749 C CA . LEU A 1 95 ? 1.126 -3.814 20.268 1.00 90.44 95 LEU A CA 1
ATOM 750 C C . LEU A 1 95 ? 1.857 -3.421 21.554 1.00 90.44 95 LEU A C 1
ATOM 752 O O . LEU A 1 95 ? 1.820 -4.181 22.520 1.00 90.44 95 LEU A O 1
ATOM 756 N N . THR A 1 96 ? 2.509 -2.259 21.566 1.00 87.00 96 THR A N 1
ATOM 757 C CA . THR A 1 96 ? 3.353 -1.816 22.681 1.00 87.00 96 THR A CA 1
ATOM 758 C C . THR A 1 96 ? 2.600 -0.837 23.570 1.00 87.00 96 THR A C 1
ATOM 760 O O . THR A 1 96 ? 2.330 -1.138 24.729 1.00 87.00 96 THR A O 1
ATOM 763 N N . ASP A 1 97 ? 2.200 0.308 23.013 1.00 85.50 97 ASP A N 1
ATOM 764 C CA . ASP A 1 97 ? 1.654 1.414 23.812 1.00 85.50 97 ASP A CA 1
ATOM 765 C C . ASP A 1 97 ? 0.176 1.222 24.162 1.00 85.50 97 ASP A C 1
ATOM 767 O O . ASP A 1 97 ? -0.358 1.910 25.032 1.00 85.50 97 ASP A O 1
ATOM 771 N N . ARG A 1 98 ? -0.510 0.331 23.431 1.00 89.75 98 ARG A N 1
ATOM 772 C CA . ARG A 1 98 ? -1.979 0.219 23.400 1.00 89.75 98 ARG A CA 1
ATOM 773 C C . ARG A 1 98 ? -2.660 1.575 23.178 1.00 89.75 98 ARG A C 1
ATOM 775 O O . ARG A 1 98 ? -3.753 1.842 23.676 1.00 89.75 98 ARG A O 1
ATOM 782 N N . ASN A 1 99 ? -2.006 2.436 22.404 1.00 93.75 99 ASN A N 1
ATOM 783 C CA . ASN A 1 99 ? -2.487 3.757 22.050 1.00 93.75 99 ASN A CA 1
ATOM 784 C C . ASN A 1 99 ? -3.299 3.681 20.752 1.00 93.75 99 ASN A C 1
ATOM 786 O O . ASN A 1 99 ? -2.832 4.002 19.656 1.00 93.75 99 ASN A O 1
ATOM 790 N N . TRP A 1 100 ? -4.545 3.235 20.889 1.00 93.50 100 TRP A N 1
ATOM 791 C CA . TRP A 1 100 ? -5.471 3.049 19.770 1.00 93.50 100 TRP A CA 1
ATOM 792 C C . TRP A 1 100 ? -5.814 4.354 19.049 1.00 93.50 100 TRP A C 1
ATOM 794 O O . TRP A 1 100 ? -6.050 4.348 17.842 1.00 93.50 100 TRP A O 1
ATOM 804 N N . GLN A 1 101 ? -5.761 5.484 19.759 1.00 94.94 101 GLN A N 1
ATOM 805 C CA . GLN A 1 101 ? -5.970 6.804 19.172 1.00 94.94 101 GLN A CA 1
ATOM 806 C C . GLN A 1 101 ? -4.856 7.148 18.175 1.00 94.94 101 GLN A C 1
ATOM 808 O O . GLN A 1 101 ? -5.147 7.556 17.051 1.00 94.94 101 GLN A O 1
ATOM 813 N N . MET A 1 102 ? -3.591 6.930 18.549 1.00 94.44 102 MET A N 1
ATOM 814 C CA . MET A 1 102 ? -2.444 7.144 17.657 1.00 94.44 102 MET A CA 1
ATOM 815 C C . MET A 1 102 ? -2.440 6.172 16.474 1.00 94.44 102 MET A C 1
ATOM 817 O O . MET A 1 102 ? -2.165 6.578 15.341 1.00 94.44 102 MET A O 1
ATOM 821 N N . ALA A 1 103 ? -2.792 4.904 16.710 1.00 94.88 103 ALA A N 1
ATOM 822 C CA . ALA A 1 103 ? -2.931 3.917 15.641 1.00 94.88 103 ALA A CA 1
ATOM 823 C C . ALA A 1 103 ? -3.988 4.358 14.614 1.00 94.88 103 ALA A C 1
ATOM 825 O O . ALA A 1 103 ? -3.714 4.393 13.413 1.00 94.88 103 ALA A O 1
ATOM 826 N N . PHE A 1 104 ? -5.165 4.780 15.082 1.00 94.81 104 PHE A N 1
ATOM 827 C CA . PHE A 1 104 ? -6.237 5.258 14.214 1.00 94.81 104 PHE A CA 1
ATOM 828 C C . PHE A 1 104 ? -5.851 6.534 13.452 1.00 94.81 104 PHE A C 1
ATOM 830 O O . PHE A 1 104 ? -6.060 6.615 12.243 1.00 94.81 104 PHE A O 1
ATOM 837 N N . GLN A 1 105 ? -5.228 7.509 14.120 1.00 95.81 105 GLN A N 1
ATOM 838 C CA . GLN A 1 105 ? -4.747 8.737 13.475 1.00 95.81 105 GLN A CA 1
ATOM 839 C C . GLN A 1 105 ? -3.717 8.453 12.376 1.00 95.81 105 GLN A C 1
ATOM 841 O O . GLN A 1 105 ? -3.759 9.078 11.317 1.00 95.81 105 GLN A O 1
ATOM 846 N N . SER A 1 106 ? -2.833 7.478 12.590 1.00 95.81 106 SER A N 1
ATOM 847 C CA . SER A 1 106 ? -1.848 7.054 11.591 1.00 95.81 106 SER A CA 1
ATOM 848 C C . SER A 1 106 ? -2.512 6.428 10.361 1.00 95.81 106 SER A C 1
ATOM 850 O O . SER A 1 106 ? -2.113 6.717 9.232 1.00 95.81 106 SER A O 1
ATOM 852 N N . ILE A 1 107 ? -3.572 5.634 10.555 1.00 94.56 107 ILE A N 1
ATOM 853 C CA . ILE A 1 107 ? -4.385 5.094 9.452 1.00 94.56 107 ILE A CA 1
ATOM 854 C C . ILE A 1 107 ? -5.056 6.231 8.676 1.00 94.56 107 ILE A C 1
ATOM 856 O O . ILE A 1 107 ? -4.969 6.260 7.452 1.00 94.56 107 ILE A O 1
ATOM 860 N N . GLN A 1 108 ? -5.664 7.201 9.365 1.00 93.88 108 GLN A N 1
ATOM 861 C CA . GLN A 1 108 ? -6.305 8.348 8.712 1.00 93.88 108 GLN A CA 1
ATOM 862 C C . GLN A 1 108 ? -5.309 9.213 7.932 1.00 93.88 108 GLN A C 1
ATOM 864 O O . GLN A 1 108 ? -5.628 9.697 6.847 1.00 93.88 108 GLN A O 1
ATOM 869 N N . LEU A 1 109 ? -4.105 9.419 8.472 1.00 94.75 109 LEU A N 1
ATOM 870 C CA . LEU A 1 109 ? -3.034 10.126 7.773 1.00 94.75 109 LEU A CA 1
ATOM 871 C C . LEU A 1 109 ? -2.653 9.389 6.486 1.00 94.75 109 LEU A C 1
ATOM 873 O O . LEU A 1 109 ? -2.582 10.004 5.426 1.00 94.75 109 LEU A O 1
ATOM 877 N N . MET A 1 110 ? -2.469 8.071 6.568 1.00 94.56 110 MET A N 1
ATOM 878 C CA . MET A 1 110 ? -2.175 7.242 5.403 1.00 94.56 110 MET A CA 1
ATOM 879 C C . MET A 1 110 ? -3.294 7.313 4.359 1.00 94.56 110 MET A C 1
ATOM 881 O O . MET A 1 110 ? -3.001 7.575 3.197 1.00 94.56 110 MET A O 1
ATOM 885 N N . GLU A 1 111 ? -4.563 7.187 4.760 1.00 92.88 111 GLU A N 1
ATOM 886 C CA . GLU A 1 111 ? -5.715 7.310 3.855 1.00 92.88 111 GLU A CA 1
ATOM 887 C C . GLU A 1 111 ? -5.731 8.649 3.105 1.00 92.88 111 GLU A C 1
ATOM 889 O O . GLU A 1 111 ? -6.006 8.673 1.907 1.00 92.88 111 GLU A O 1
ATOM 894 N N . ARG A 1 112 ? -5.398 9.758 3.779 1.00 92.06 112 ARG A N 1
ATOM 895 C CA . ARG A 1 112 ? -5.310 11.084 3.144 1.00 92.06 112 ARG A CA 1
ATOM 896 C C . ARG A 1 112 ? -4.171 11.165 2.135 1.00 92.06 112 ARG A C 1
ATOM 898 O O . ARG A 1 112 ? -4.367 11.680 1.038 1.00 92.06 112 ARG A O 1
ATOM 905 N N . GLU A 1 113 ? -3.001 10.645 2.492 1.00 92.62 113 GLU A N 1
ATOM 906 C CA . GLU A 1 113 ? -1.816 10.685 1.634 1.00 92.62 113 GLU A CA 1
ATOM 907 C C . GLU A 1 113 ? -2.005 9.863 0.352 1.00 92.62 113 GLU A C 1
ATOM 909 O O . GLU A 1 113 ? -1.699 10.339 -0.746 1.00 92.62 113 GLU A O 1
ATOM 914 N N . ILE A 1 114 ? -2.567 8.653 0.451 1.00 90.62 114 ILE A N 1
ATOM 915 C CA . ILE A 1 114 ? -2.680 7.745 -0.702 1.00 90.62 114 ILE A CA 1
ATOM 916 C C . ILE A 1 114 ? -3.656 8.238 -1.777 1.00 90.62 114 ILE A C 1
ATOM 918 O O . ILE A 1 114 ? -3.498 7.877 -2.946 1.00 90.62 114 ILE A O 1
ATOM 922 N N . ILE A 1 115 ? -4.612 9.112 -1.433 1.00 87.56 115 ILE A N 1
ATOM 923 C CA . ILE A 1 115 ? -5.515 9.752 -2.408 1.00 87.56 115 ILE A CA 1
ATOM 924 C C . ILE A 1 115 ? -4.705 10.504 -3.474 1.00 87.56 115 ILE A C 1
ATOM 926 O O . ILE A 1 115 ? -5.032 10.454 -4.660 1.00 87.56 115 ILE A O 1
ATOM 930 N N . GLY A 1 116 ? -3.604 11.147 -3.074 1.00 86.44 116 GLY A N 1
ATOM 931 C CA . GLY A 1 116 ? -2.732 11.901 -3.975 1.00 86.44 116 GLY A CA 1
ATOM 932 C C . GLY A 1 116 ? -1.785 11.037 -4.813 1.00 86.44 116 GLY A C 1
ATOM 933 O O . GLY A 1 116 ? -1.011 11.563 -5.616 1.00 86.44 116 GLY A O 1
ATOM 934 N N . TRP A 1 117 ? -1.772 9.712 -4.633 1.00 87.50 117 TRP A N 1
ATOM 935 C CA . TRP A 1 117 ? -0.733 8.875 -5.239 1.00 87.50 117 TRP A CA 1
ATOM 936 C C . TRP A 1 117 ? -1.027 8.453 -6.675 1.00 87.50 117 TRP A C 1
ATOM 938 O O . TRP A 1 117 ? -0.091 8.069 -7.386 1.00 87.50 117 TRP A O 1
ATOM 948 N N . GLY A 1 118 ? -2.287 8.553 -7.103 1.00 79.50 118 GLY A N 1
ATOM 949 C CA . GLY A 1 118 ? -2.744 8.222 -8.452 1.00 79.50 118 GLY A CA 1
ATOM 950 C C . GLY A 1 118 ? -3.569 6.932 -8.560 1.00 79.50 118 GLY A C 1
ATOM 951 O O . GLY A 1 118 ? -4.578 6.957 -9.270 1.00 79.50 118 GLY A O 1
ATOM 952 N N . PRO A 1 119 ? -3.214 5.802 -7.903 1.00 76.62 119 PRO A N 1
ATOM 953 C CA . PRO A 1 119 ? -4.083 4.631 -7.893 1.00 76.62 119 PRO A CA 1
ATOM 954 C C . PRO A 1 119 ? -5.453 4.959 -7.296 1.00 76.62 119 PRO A C 1
ATOM 956 O O . PRO A 1 119 ? -5.569 5.715 -6.335 1.00 76.62 119 PRO A O 1
ATOM 959 N N . LYS A 1 120 ? -6.504 4.359 -7.861 1.00 74.31 120 LYS A N 1
ATOM 960 C CA . LYS A 1 120 ? -7.852 4.458 -7.298 1.00 74.31 120 LYS A CA 1
ATOM 961 C C . LYS A 1 120 ? -7.959 3.475 -6.140 1.00 74.31 120 LYS A C 1
ATOM 963 O O . LYS A 1 120 ? -8.160 2.283 -6.363 1.00 74.31 120 LYS A O 1
ATOM 968 N N . PHE A 1 121 ? -7.786 3.979 -4.927 1.00 72.44 121 PHE A N 1
ATOM 969 C CA . PHE A 1 121 ? -7.987 3.206 -3.712 1.00 72.44 121 PHE A CA 1
ATOM 970 C C . PHE A 1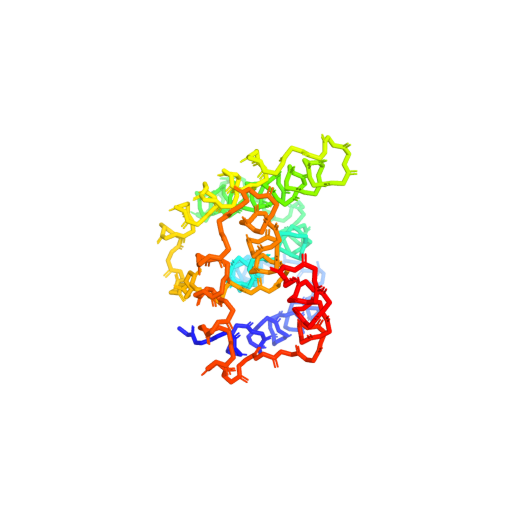 121 ? -9.464 3.201 -3.336 1.00 72.44 121 PHE A C 1
ATOM 972 O O . PHE A 1 121 ? -10.123 4.239 -3.366 1.00 72.44 121 PHE A O 1
ATOM 979 N N . ASN A 1 122 ? -9.973 2.034 -2.950 1.00 73.31 122 ASN A N 1
ATOM 980 C CA . ASN A 1 122 ? -11.200 1.979 -2.179 1.00 73.31 122 ASN A CA 1
ATOM 981 C C . ASN A 1 122 ? -10.820 2.116 -0.700 1.00 73.31 122 ASN A C 1
ATOM 983 O O . ASN A 1 122 ? -10.303 1.169 -0.117 1.00 73.31 122 ASN A O 1
ATOM 987 N N . LEU A 1 123 ? -11.043 3.292 -0.110 1.00 74.31 123 LEU A N 1
ATOM 988 C CA . LEU A 1 123 ? -10.682 3.570 1.288 1.00 74.31 123 LEU A CA 1
ATOM 989 C C . LEU A 1 123 ? -11.499 2.747 2.297 1.00 74.31 123 LEU A C 1
ATOM 991 O O . LEU A 1 123 ? -11.086 2.588 3.441 1.00 74.31 123 LEU A O 1
ATOM 995 N N . ALA A 1 124 ? -12.633 2.192 1.869 1.00 67.88 124 ALA A N 1
ATOM 996 C CA . ALA A 1 124 ? -13.379 1.215 2.655 1.00 67.88 124 ALA A CA 1
ATOM 997 C C . ALA A 1 124 ? -12.668 -0.144 2.732 1.00 67.88 124 ALA A C 1
ATOM 999 O O . ALA A 1 124 ? -12.881 -0.911 3.664 1.00 67.88 124 ALA A O 1
ATOM 1000 N N . LEU A 1 125 ? -11.855 -0.463 1.720 1.00 74.56 125 LEU A N 1
ATOM 1001 C CA . LEU A 1 125 ? -11.307 -1.794 1.473 1.00 74.56 125 LEU A CA 1
ATOM 1002 C C . LEU A 1 125 ? -9.849 -1.691 1.076 1.00 74.56 125 LEU A C 1
ATOM 1004 O O . LEU A 1 125 ? -9.433 -2.070 -0.027 1.00 74.56 125 LEU A O 1
ATOM 1008 N N . LEU A 1 126 ? -9.068 -1.157 2.005 1.00 81.38 126 LEU A N 1
ATOM 1009 C CA . LEU A 1 126 ? -7.637 -1.079 1.831 1.00 81.38 126 LEU A CA 1
ATOM 1010 C C . LEU A 1 126 ? -7.060 -2.501 1.709 1.00 81.38 126 LEU A C 1
ATOM 1012 O O . LEU A 1 126 ? -7.483 -3.412 2.436 1.00 81.38 126 LEU A O 1
ATOM 1016 N N . PRO A 1 127 ? -6.103 -2.716 0.790 1.00 79.88 127 PRO A N 1
ATOM 1017 C CA . PRO A 1 127 ? -5.376 -3.973 0.694 1.00 79.88 127 PRO A CA 1
ATOM 1018 C C . PRO A 1 127 ? -4.720 -4.360 2.022 1.00 79.88 127 PRO A C 1
ATOM 1020 O O . PRO A 1 127 ? -4.475 -3.505 2.859 1.00 79.88 127 PRO A O 1
ATOM 1023 N N . GLY A 1 128 ? -4.360 -5.632 2.201 1.00 78.88 128 GLY A N 1
ATOM 1024 C CA . GLY A 1 128 ? -3.570 -6.054 3.365 1.00 78.88 128 GLY A CA 1
ATOM 1025 C C . GLY A 1 128 ? -4.266 -5.805 4.712 1.00 78.88 128 GLY A C 1
ATOM 1026 O O . GLY A 1 128 ? -5.491 -5.695 4.786 1.00 78.88 128 GLY A O 1
ATOM 1027 N N . LEU A 1 129 ? -3.504 -5.800 5.804 1.00 84.31 129 LEU A N 1
ATOM 1028 C CA . LEU A 1 129 ? -4.057 -5.744 7.166 1.00 84.31 129 LEU A CA 1
ATOM 1029 C C . LEU A 1 129 ? -4.614 -4.365 7.555 1.00 84.31 129 LEU A C 1
ATOM 1031 O O . LEU A 1 129 ? -5.215 -4.231 8.617 1.00 84.31 129 LEU A O 1
ATOM 1035 N N . TRP A 1 130 ? -4.454 -3.359 6.695 1.00 89.19 130 TRP A N 1
ATOM 1036 C CA . TRP A 1 130 ? -4.847 -1.971 6.931 1.00 89.19 130 TRP A CA 1
ATOM 1037 C C . TRP A 1 130 ? -6.317 -1.827 7.347 1.00 89.19 130 TRP A C 1
ATOM 1039 O O . TRP A 1 130 ? -6.618 -1.146 8.326 1.00 89.19 130 TRP A O 1
ATOM 1049 N N . THR A 1 131 ? -7.223 -2.534 6.667 1.00 87.94 131 THR A N 1
ATOM 1050 C CA . THR A 1 131 ? -8.655 -2.518 7.003 1.00 87.94 131 THR A CA 1
ATOM 1051 C C . THR A 1 131 ? -8.935 -3.178 8.358 1.00 87.94 131 THR A C 1
ATOM 1053 O O . THR A 1 131 ? -9.705 -2.639 9.149 1.00 87.94 131 THR A O 1
ATOM 1056 N N . CYS A 1 132 ? -8.255 -4.284 8.691 1.00 86.69 132 CYS A N 1
ATOM 1057 C CA . CYS A 1 132 ? -8.381 -4.917 10.011 1.00 86.69 132 CYS A CA 1
ATOM 1058 C C . CYS A 1 132 ? -7.921 -3.986 11.131 1.00 86.69 132 CYS A C 1
ATOM 1060 O O . CYS A 1 132 ? -8.619 -3.834 12.128 1.00 86.69 132 CYS A O 1
ATOM 1062 N N . TRP A 1 133 ? -6.767 -3.337 10.959 1.00 90.94 133 TRP A N 1
ATOM 1063 C CA . TRP A 1 133 ? -6.238 -2.415 11.964 1.00 90.94 133 TRP A CA 1
ATOM 1064 C C . TRP A 1 133 ? -7.143 -1.203 12.158 1.00 90.94 133 TRP A C 1
ATOM 1066 O O . TRP A 1 133 ? -7.247 -0.699 13.274 1.00 90.94 133 TRP A O 1
ATOM 1076 N N . LYS A 1 134 ? -7.827 -0.752 11.099 1.00 91.31 134 LYS A N 1
ATOM 1077 C CA . LYS A 1 134 ? -8.826 0.316 11.190 1.00 91.31 134 LYS A CA 1
ATOM 1078 C C . LYS A 1 134 ? -10.008 -0.110 12.053 1.00 91.31 134 LYS A C 1
ATOM 1080 O O . LYS A 1 134 ? -10.340 0.601 12.996 1.00 91.31 134 LYS A O 1
ATOM 1085 N N . VAL A 1 135 ? -10.594 -1.271 11.759 1.00 89.56 135 VAL A N 1
ATOM 1086 C CA . VAL A 1 135 ? -11.725 -1.827 12.521 1.00 89.56 135 VAL A CA 1
ATOM 1087 C C . VAL A 1 135 ? -11.352 -2.018 13.987 1.00 89.56 135 VAL A C 1
ATOM 1089 O O . VAL A 1 135 ? -12.064 -1.555 14.869 1.00 89.56 135 VAL A O 1
ATOM 1092 N N . GLU A 1 136 ? -10.217 -2.657 14.252 1.00 89.69 136 GLU A N 1
ATOM 1093 C CA . GLU A 1 136 ? -9.732 -2.910 15.609 1.00 89.69 136 GLU A CA 1
ATOM 1094 C C . GLU A 1 136 ? -9.492 -1.606 16.381 1.00 89.69 136 GLU A C 1
ATOM 1096 O O . GLU A 1 136 ? -9.896 -1.483 17.535 1.00 89.69 136 GLU A O 1
ATOM 1101 N N . SER A 1 137 ? -8.892 -0.597 15.739 1.00 91.88 137 SER A N 1
ATOM 1102 C CA . SER A 1 137 ? -8.670 0.698 16.389 1.00 91.88 137 SER A CA 1
ATOM 1103 C C . SER A 1 137 ? -9.989 1.410 16.699 1.00 91.88 137 SER A C 1
ATOM 1105 O O . SER A 1 137 ? -10.133 1.970 17.780 1.00 91.88 137 SER A O 1
ATOM 1107 N N . LEU A 1 138 ? -10.967 1.372 15.786 1.00 91.75 138 LEU A N 1
ATOM 1108 C CA . LEU A 1 138 ? -12.303 1.936 16.016 1.00 91.75 138 LEU A CA 1
ATOM 1109 C C . LEU A 1 138 ? -13.021 1.233 17.175 1.00 91.75 138 LEU A C 1
ATOM 1111 O O . LEU A 1 138 ? -13.543 1.904 18.064 1.00 91.75 138 LEU A O 1
ATOM 1115 N N . ALA A 1 139 ? -12.972 -0.100 17.204 1.00 89.44 139 ALA A N 1
ATOM 1116 C CA . ALA A 1 139 ? -13.539 -0.919 18.270 1.00 89.44 139 ALA A CA 1
ATOM 1117 C C . ALA A 1 139 ? -12.983 -0.525 19.648 1.00 89.44 139 ALA A C 1
ATOM 1119 O O . ALA A 1 139 ? -13.744 -0.222 20.565 1.00 89.44 139 ALA A O 1
ATOM 1120 N N . HIS A 1 140 ? -11.656 -0.431 19.776 1.00 90.25 140 HIS A N 1
ATOM 1121 C CA . HIS A 1 140 ? -11.010 -0.036 21.030 1.00 90.25 140 HIS A CA 1
ATOM 1122 C C . HIS A 1 140 ? -11.255 1.422 21.438 1.00 90.25 140 HIS A C 1
ATOM 1124 O O . HIS A 1 140 ? -11.125 1.754 22.615 1.00 90.25 140 HIS A O 1
ATOM 1130 N N . LEU A 1 141 ? -11.625 2.292 20.497 1.00 92.81 141 LEU A N 1
ATOM 1131 C CA . LEU A 1 141 ? -12.017 3.676 20.769 1.00 92.81 141 LEU A CA 1
ATOM 1132 C C . LEU A 1 141 ? -13.511 3.824 21.111 1.00 92.81 141 LEU A C 1
ATOM 1134 O O . LEU A 1 141 ? -13.984 4.950 21.255 1.00 92.81 141 LEU A O 1
ATOM 1138 N N . GLY A 1 142 ? -14.261 2.720 21.219 1.00 89.62 142 GLY A N 1
ATOM 1139 C CA . GLY A 1 142 ? -15.706 2.734 21.474 1.00 89.62 142 GLY A CA 1
ATOM 1140 C C . GLY A 1 142 ? -16.547 3.178 20.272 1.00 89.62 142 GLY A C 1
ATOM 1141 O O . GLY A 1 142 ? -17.739 3.432 20.416 1.00 89.62 142 GLY A O 1
ATOM 1142 N N . LYS A 1 143 ? -15.942 3.265 19.082 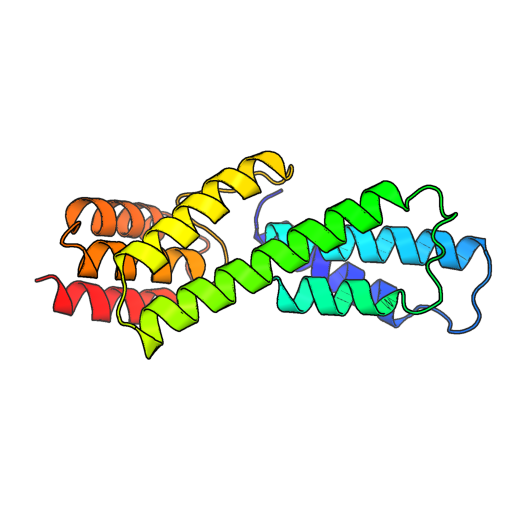1.00 90.25 143 LYS A N 1
ATOM 1143 C CA . LYS A 1 143 ? -16.582 3.665 17.819 1.00 90.25 143 LYS A CA 1
ATOM 1144 C C . LYS A 1 143 ? -17.126 2.445 17.084 1.00 90.25 143 LYS A C 1
ATOM 1146 O O . LYS A 1 143 ? -16.651 2.066 16.013 1.00 90.25 143 LYS A O 1
ATOM 1151 N N . THR A 1 144 ? -18.050 1.750 17.740 1.00 85.88 144 THR A N 1
ATOM 1152 C CA . THR A 1 144 ? -18.531 0.431 17.307 1.00 85.88 144 THR A CA 1
ATOM 1153 C C . THR A 1 144 ? -19.379 0.500 16.043 1.00 85.88 144 THR A C 1
ATOM 1155 O O . THR A 1 144 ? -19.258 -0.382 15.197 1.00 85.88 144 THR A O 1
ATOM 1158 N N . VAL A 1 145 ? -20.161 1.569 15.866 1.00 87.69 145 VAL A N 1
ATOM 1159 C CA . VAL A 1 145 ? -20.963 1.798 14.653 1.00 87.69 145 VAL A CA 1
ATOM 1160 C C . VAL A 1 145 ? -20.049 1.978 13.445 1.00 87.69 145 VAL A C 1
ATOM 1162 O O . VAL A 1 145 ? -20.195 1.272 12.453 1.00 87.69 145 VAL A O 1
ATOM 1165 N N . GLU A 1 146 ? -19.038 2.843 13.544 1.00 89.44 146 GLU A N 1
ATOM 1166 C CA . GLU A 1 146 ? -18.082 3.054 12.455 1.00 89.44 146 GLU A CA 1
ATOM 1167 C C . GLU A 1 146 ? -17.251 1.794 12.170 1.00 89.44 146 GLU A C 1
ATOM 1169 O O . GLU A 1 146 ? -16.906 1.519 11.019 1.00 89.44 146 GLU A O 1
ATOM 1174 N N . ALA A 1 147 ? -16.927 1.008 13.203 1.00 86.69 147 ALA A N 1
ATOM 1175 C CA . ALA A 1 147 ? -16.269 -0.282 13.026 1.00 86.69 147 ALA A CA 1
ATOM 1176 C C . ALA A 1 147 ? -17.158 -1.253 12.229 1.00 86.69 147 ALA A C 1
ATOM 1178 O O . ALA A 1 147 ? -16.677 -1.873 11.279 1.00 86.69 147 ALA A O 1
ATOM 1179 N N . GLU A 1 148 ? -18.448 -1.359 12.564 1.00 84.50 148 GLU A N 1
ATOM 1180 C CA . GLU A 1 148 ? -19.400 -2.196 11.828 1.00 84.50 148 GLU A CA 1
ATOM 1181 C C . GLU A 1 148 ? -19.637 -1.723 10.396 1.00 84.50 148 GLU A C 1
ATOM 1183 O O . GLU A 1 148 ? -19.712 -2.559 9.500 1.00 84.50 148 GLU A O 1
ATOM 1188 N N . GLU A 1 149 ? -19.690 -0.417 10.139 1.00 86.69 149 GLU A N 1
ATOM 1189 C CA . GLU A 1 149 ? -19.827 0.116 8.779 1.00 86.69 149 GLU A CA 1
ATOM 1190 C C . GLU A 1 149 ? -18.667 -0.322 7.876 1.00 86.69 149 GLU A C 1
ATOM 1192 O O . GLU A 1 149 ? -18.881 -0.756 6.739 1.00 86.69 149 GLU A O 1
ATOM 1197 N N . VAL A 1 150 ? -17.433 -0.270 8.389 1.00 84.94 150 VAL A N 1
ATOM 1198 C CA . VAL A 1 150 ? -16.250 -0.752 7.659 1.00 84.94 150 VAL A CA 1
ATOM 1199 C C . VAL A 1 150 ? -16.349 -2.263 7.415 1.00 84.94 150 VAL A C 1
ATOM 1201 O O . VAL A 1 150 ? -16.029 -2.735 6.323 1.00 84.94 150 VAL A O 1
ATOM 1204 N N . LEU A 1 151 ? -16.836 -3.033 8.393 1.00 81.44 151 LEU A N 1
ATOM 1205 C CA . LEU A 1 151 ? -17.037 -4.483 8.270 1.00 81.44 151 LEU A CA 1
ATOM 1206 C C . LEU A 1 151 ? -18.147 -4.876 7.292 1.00 81.44 151 LEU A C 1
ATOM 1208 O O . LEU A 1 151 ? -18.023 -5.862 6.563 1.00 81.44 151 LEU A O 1
ATOM 1212 N N . ASP A 1 152 ? -19.232 -4.120 7.250 1.00 81.94 152 ASP A N 1
ATOM 1213 C CA . ASP A 1 152 ? -20.329 -4.363 6.325 1.00 81.94 152 ASP A CA 1
ATOM 1214 C C . ASP A 1 152 ? -19.872 -4.106 4.881 1.00 81.94 152 ASP A C 1
ATOM 1216 O O . ASP A 1 152 ? -20.066 -4.946 3.997 1.00 81.94 152 ASP A O 1
ATOM 1220 N N . GLN A 1 153 ? -19.129 -3.018 4.656 1.00 78.31 153 GLN A N 1
ATOM 1221 C CA . GLN A 1 153 ? -18.491 -2.725 3.366 1.00 78.31 153 GLN A CA 1
ATOM 1222 C C . GLN A 1 153 ? -17.501 -3.823 2.942 1.00 78.31 153 GLN A C 1
ATOM 1224 O O . GLN A 1 153 ? -17.412 -4.160 1.760 1.00 78.31 153 GLN A O 1
ATOM 1229 N N . CYS A 1 154 ? -16.803 -4.423 3.908 1.00 72.06 154 CYS A N 1
ATOM 1230 C CA . CYS A 1 154 ? -15.948 -5.595 3.728 1.00 72.06 154 CYS A CA 1
ATOM 1231 C C . CYS A 1 154 ? -16.704 -6.827 3.242 1.00 72.06 154 CYS A C 1
ATOM 1233 O O . CYS A 1 154 ? -16.320 -7.426 2.237 1.00 72.06 154 CYS A O 1
ATOM 1235 N N . SER A 1 155 ? -17.799 -7.177 3.912 1.00 67.81 155 SER A N 1
ATOM 1236 C CA . SER A 1 155 ? -18.599 -8.362 3.584 1.00 67.81 155 SER A CA 1
ATOM 1237 C C . SER A 1 155 ? -19.221 -8.314 2.183 1.00 67.81 155 SER A C 1
ATOM 1239 O O . SER A 1 155 ? -19.422 -9.347 1.549 1.00 67.81 155 SER A O 1
ATOM 1241 N N . LYS A 1 156 ? -19.473 -7.104 1.671 1.00 68.88 156 LYS A N 1
ATOM 1242 C CA . LYS A 1 156 ? -20.052 -6.854 0.343 1.00 68.88 156 LYS A CA 1
ATOM 1243 C C . LYS A 1 156 ? -19.021 -6.906 -0.792 1.00 68.88 156 LYS A C 1
ATOM 1245 O O . LYS A 1 156 ? -19.392 -6.787 -1.958 1.00 68.88 156 LYS A O 1
ATOM 1250 N N . SER A 1 157 ? -17.737 -7.072 -0.476 1.00 64.50 157 SER A N 1
ATOM 1251 C CA . SER A 1 157 ? -16.647 -7.111 -1.452 1.00 64.50 157 SER A CA 1
ATOM 1252 C C . SER A 1 157 ? -16.243 -8.531 -1.828 1.00 64.50 157 SER A C 1
ATOM 1254 O O . SER A 1 157 ? -15.962 -9.357 -0.965 1.00 64.50 157 SER A O 1
ATOM 1256 N N . ALA A 1 158 ? -16.106 -8.793 -3.130 1.00 54.53 158 ALA A N 1
ATOM 1257 C CA . ALA A 1 158 ? -15.635 -10.076 -3.658 1.00 54.53 158 ALA A CA 1
ATOM 1258 C C . ALA A 1 158 ? -14.150 -10.384 -3.347 1.00 54.53 158 ALA A C 1
ATOM 1260 O O . ALA A 1 158 ? -13.714 -11.520 -3.512 1.00 54.53 158 ALA A O 1
ATOM 1261 N N . ASP A 1 159 ? -13.374 -9.398 -2.878 1.00 54.69 159 ASP A N 1
ATOM 1262 C CA . ASP A 1 159 ? -11.925 -9.506 -2.626 1.00 54.69 159 ASP A CA 1
ATOM 1263 C C . ASP A 1 159 ? -11.576 -9.918 -1.175 1.00 54.69 159 ASP A C 1
ATOM 1265 O O . ASP A 1 159 ? -10.435 -9.753 -0.723 1.00 54.69 159 ASP A O 1
ATOM 1269 N N . PHE A 1 160 ? -12.550 -10.422 -0.415 1.00 55.94 160 PHE A N 1
ATOM 1270 C CA . PHE A 1 160 ? -12.400 -10.723 1.008 1.00 55.94 160 PHE A CA 1
ATOM 1271 C C . PHE A 1 160 ? -11.848 -12.140 1.252 1.00 55.94 160 PHE A C 1
ATOM 1273 O O . PHE A 1 160 ? -12.532 -13.139 1.041 1.00 55.94 160 PHE A O 1
ATOM 1280 N N . THR A 1 161 ? -10.590 -12.257 1.694 1.00 55.00 161 THR A N 1
ATOM 1281 C CA . THR A 1 161 ? -9.954 -13.556 1.988 1.00 55.00 161 THR A CA 1
ATOM 1282 C C . THR A 1 161 ? -10.283 -14.081 3.391 1.00 55.00 161 THR A C 1
ATOM 1284 O O . THR A 1 161 ? -10.433 -13.331 4.351 1.00 55.00 161 THR A O 1
ATOM 1287 N N . MET A 1 162 ? -10.323 -15.410 3.533 1.00 47.16 162 MET A N 1
ATOM 1288 C CA . MET A 1 162 ? -10.776 -16.142 4.728 1.00 47.16 162 MET A CA 1
ATOM 1289 C C . MET A 1 162 ? -10.031 -15.802 6.045 1.00 47.16 162 MET A C 1
ATOM 1291 O O . MET A 1 162 ? -10.608 -15.916 7.123 1.00 47.16 162 MET A O 1
ATOM 1295 N N . GLN A 1 163 ? -8.782 -15.316 5.985 1.00 49.47 163 GLN A N 1
ATOM 1296 C CA . GLN A 1 163 ? -8.038 -14.831 7.166 1.00 49.47 163 GLN A CA 1
ATOM 1297 C C . GLN A 1 163 ? -8.667 -13.583 7.808 1.00 49.47 163 GLN A C 1
ATOM 1299 O O . GLN A 1 163 ? -8.582 -13.411 9.022 1.00 49.47 163 GLN A O 1
ATOM 1304 N N . TYR A 1 164 ? -9.329 -12.737 7.015 1.00 57.56 164 TYR A N 1
ATOM 1305 C CA . TYR A 1 164 ? -10.030 -11.551 7.512 1.00 57.56 164 TYR A CA 1
ATOM 1306 C C . TYR A 1 164 ? -11.323 -11.929 8.225 1.00 57.56 164 TYR A C 1
ATOM 1308 O O . TYR A 1 164 ? -11.670 -11.313 9.226 1.00 57.56 164 TYR A O 1
ATOM 1316 N N . VAL A 1 165 ? -12.001 -12.977 7.749 1.00 53.53 165 VAL A N 1
ATOM 1317 C CA . VAL A 1 165 ? -13.231 -13.495 8.358 1.00 53.53 165 VAL A CA 1
ATOM 1318 C C . VAL A 1 165 ? -12.965 -13.955 9.788 1.00 53.53 165 VAL A C 1
ATOM 1320 O O . VAL A 1 165 ? -13.708 -13.564 10.676 1.00 53.53 165 VAL A O 1
ATOM 1323 N N . LEU A 1 166 ? -11.872 -14.690 10.032 1.00 53.84 166 LEU A N 1
ATOM 1324 C CA . LEU A 1 166 ? -11.496 -15.137 11.379 1.00 53.84 166 LEU A CA 1
ATOM 1325 C C . LEU A 1 166 ? -11.227 -13.962 12.328 1.00 53.84 166 LEU A C 1
ATOM 1327 O O . LEU A 1 166 ? -11.817 -13.919 13.406 1.00 53.84 166 LEU A O 1
ATOM 1331 N N . PHE A 1 167 ? -10.415 -12.985 11.904 1.00 57.47 167 PHE A N 1
ATOM 1332 C CA . PHE A 1 167 ? -10.137 -11.784 12.700 1.00 57.47 167 PHE A CA 1
ATOM 1333 C C . PHE A 1 167 ? -11.436 -11.047 13.046 1.00 57.47 167 PHE A C 1
ATOM 1335 O O . PHE A 1 167 ? -11.711 -10.795 14.211 1.00 57.47 167 PHE A O 1
ATOM 1342 N N . ILE A 1 168 ? -12.290 -10.814 12.048 1.00 56.53 168 ILE A N 1
ATOM 1343 C CA . ILE A 1 168 ? -13.552 -10.083 12.198 1.00 56.53 168 ILE A CA 1
ATOM 1344 C C . ILE A 1 168 ? -14.555 -10.831 13.065 1.00 56.53 168 ILE A C 1
ATOM 1346 O O . ILE A 1 168 ? -15.206 -10.204 13.893 1.00 56.53 168 ILE A O 1
ATOM 1350 N N . THR A 1 169 ? -14.685 -12.151 12.919 1.00 54.28 169 THR A N 1
ATOM 1351 C CA . THR A 1 169 ? -15.556 -12.941 13.800 1.00 54.28 169 THR A CA 1
ATOM 1352 C C . THR A 1 169 ? -15.089 -12.857 15.248 1.00 54.28 169 THR A C 1
ATOM 1354 O O . THR A 1 169 ? -15.913 -12.701 16.141 1.00 54.28 169 THR A O 1
ATOM 1357 N N . GLN A 1 170 ? -13.777 -12.864 15.483 1.00 56.41 170 GLN A N 1
ATOM 1358 C CA . GLN A 1 170 ? -13.206 -12.758 16.820 1.00 56.41 170 GLN A CA 1
ATOM 1359 C C . GLN A 1 170 ? -13.381 -11.349 17.409 1.00 56.41 170 GLN A C 1
ATOM 1361 O O . GLN A 1 170 ? -13.715 -11.227 18.584 1.00 56.41 170 GLN A O 1
ATOM 1366 N N . THR A 1 171 ? -13.242 -10.291 16.597 1.00 55.66 171 THR A N 1
ATOM 1367 C CA . THR A 1 171 ? -13.492 -8.903 17.027 1.00 55.66 171 THR A CA 1
ATOM 1368 C C . THR A 1 171 ? -14.982 -8.627 17.245 1.00 55.66 171 THR A C 1
ATOM 1370 O O . THR A 1 171 ? -15.338 -7.982 18.223 1.00 55.66 171 THR A O 1
ATOM 1373 N N . ARG A 1 172 ? -15.878 -9.160 16.399 1.00 53.56 172 ARG A N 1
ATOM 1374 C CA . ARG A 1 172 ? -17.337 -9.051 16.586 1.00 53.56 172 ARG A CA 1
ATOM 1375 C C . ARG A 1 172 ? -17.801 -9.688 17.893 1.00 53.56 172 ARG A C 1
ATOM 1377 O O . ARG A 1 172 ? -18.644 -9.113 18.564 1.00 53.56 172 ARG A O 1
ATOM 1384 N N . PHE A 1 173 ? -17.222 -10.826 18.277 1.00 54.25 173 PHE A N 1
ATOM 1385 C CA . PHE A 1 173 ? -17.510 -11.474 19.562 1.00 54.25 173 PHE A CA 1
ATOM 1386 C C . PHE A 1 173 ? -17.020 -10.686 20.787 1.00 54.25 173 PHE A C 1
ATOM 1388 O O . PHE A 1 173 ? -17.475 -10.966 21.887 1.00 54.25 173 PHE A O 1
ATOM 1395 N N . GLN A 1 174 ? -16.093 -9.738 20.621 1.00 51.75 174 GLN A N 1
ATOM 1396 C CA . GLN A 1 174 ? -15.604 -8.872 21.703 1.00 51.75 174 GLN A CA 1
ATOM 1397 C C . GLN A 1 174 ? -16.342 -7.527 21.785 1.00 51.75 174 GLN A C 1
ATOM 1399 O O . GLN A 1 174 ? -16.144 -6.787 22.745 1.00 51.75 174 GLN A O 1
ATOM 1404 N N . LEU A 1 175 ? -17.142 -7.194 20.768 1.00 51.16 175 LEU A N 1
ATOM 1405 C CA . LEU A 1 175 ? -17.916 -5.952 20.672 1.00 51.16 175 LEU A CA 1
ATOM 1406 C C . LEU A 1 175 ? -19.392 -6.116 21.085 1.00 51.16 175 LEU A C 1
ATOM 1408 O O . LEU A 1 175 ? -20.085 -5.105 21.205 1.00 51.16 175 LEU A O 1
ATOM 1412 N N . LEU A 1 176 ? -19.856 -7.358 21.274 1.00 47.97 176 LEU A N 1
ATOM 1413 C CA . LEU A 1 176 ? -21.154 -7.738 21.852 1.00 47.97 176 LEU A CA 1
ATOM 1414 C C . LEU A 1 176 ? -20.980 -8.110 23.328 1.00 47.97 176 LEU A C 1
ATOM 1416 O O . LEU A 1 176 ? -21.896 -7.787 24.114 1.00 47.97 176 LEU A O 1
#

Radius of gyration: 18.54 Å; chains: 1; bounding box: 47×29×47 Å